Protein AF-A0A4Q0Z5J8-F1 (afdb_monomer_lite)

Sequence (80 aa):
MAGNSQMNENERGIFALSGITGMLIATVLLLSILAFLTINAIGVQQNEAQNFYKINQDLNGLKANSPDNSSQYELVGKVK

Foldseek 3Di:
DDDDPPPDPLCVDCCRCPHVVVVVVVVVVVVVVVVVVVVVVVVVVVQVVQFDKDFPDDPVPDDPDDPCVVVRIDTPRDDD

Secondary structure (DSSP, 8-state):
--------GGG-STTSTTTHHHHHHHHHHHHHHHHHHHHHHHHHHHHHTT--EEE-S-GGG--SS-GGGGGSEEE-----

Structure (mmCIF, N/CA/C/O backbone):
data_AF-A0A4Q0Z5J8-F1
#
_entry.id   AF-A0A4Q0Z5J8-F1
#
loop_
_atom_site.group_PDB
_atom_site.id
_atom_site.type_symbol
_atom_site.label_atom_id
_atom_site.label_alt_id
_atom_site.label_comp_id
_atom_site.label_asym_id
_atom_site.label_entity_id
_atom_site.label_seq_id
_atom_site.pdbx_PDB_ins_code
_atom_site.Cartn_x
_atom_site.Cartn_y
_atom_site.Cartn_z
_atom_site.occupancy
_atom_site.B_iso_or_equiv
_atom_site.auth_seq_id
_atom_site.auth_comp_id
_atom_site.auth_asym_id
_atom_site.auth_atom_id
_atom_site.pdbx_PDB_model_num
ATOM 1 N N . MET A 1 1 ? 38.974 -25.592 -28.010 1.00 49.97 1 MET A N 1
ATOM 2 C CA . MET A 1 1 ? 38.620 -24.533 -28.978 1.00 49.97 1 MET A CA 1
ATOM 3 C C . MET A 1 1 ? 38.284 -23.288 -28.182 1.00 49.97 1 MET A C 1
ATOM 5 O O . MET A 1 1 ? 37.389 -23.352 -27.351 1.00 49.97 1 MET A O 1
ATOM 9 N N . ALA A 1 2 ? 39.065 -22.222 -28.333 1.00 59.72 2 ALA A N 1
ATOM 10 C CA . ALA A 1 2 ? 38.800 -20.964 -27.649 1.00 59.72 2 ALA A CA 1
ATOM 11 C C . ALA A 1 2 ? 37.734 -20.162 -28.411 1.00 59.72 2 ALA A C 1
ATOM 13 O O . ALA A 1 2 ? 37.857 -19.982 -29.617 1.00 59.72 2 ALA A O 1
ATOM 14 N N . GLY A 1 3 ? 36.744 -19.662 -27.668 1.00 58.56 3 GLY A N 1
ATOM 15 C CA . GLY A 1 3 ? 36.171 -18.333 -27.880 1.00 58.56 3 GLY A CA 1
ATOM 16 C C . GLY A 1 3 ? 35.123 -18.175 -28.976 1.00 58.56 3 GLY A C 1
ATOM 17 O O . GLY A 1 3 ? 35.458 -17.823 -30.101 1.00 58.56 3 GLY A O 1
ATOM 18 N N . ASN A 1 4 ? 33.846 -18.276 -28.599 1.00 66.50 4 ASN A N 1
ATOM 19 C CA . ASN A 1 4 ? 32.846 -17.271 -28.980 1.00 66.50 4 ASN A CA 1
ATOM 20 C C . ASN A 1 4 ? 31.544 -17.429 -28.177 1.00 66.50 4 ASN A C 1
ATOM 22 O O . ASN A 1 4 ? 30.502 -17.775 -28.714 1.00 66.50 4 ASN A O 1
ATOM 26 N N . SER A 1 5 ? 31.569 -17.033 -26.902 1.00 69.94 5 SER A N 1
ATOM 27 C CA . SER A 1 5 ? 30.383 -16.362 -26.348 1.00 69.94 5 SER A CA 1
ATOM 28 C C . SER A 1 5 ? 30.445 -14.896 -26.776 1.00 69.94 5 SER A C 1
ATOM 30 O O . SER A 1 5 ? 30.692 -14.013 -25.960 1.00 69.94 5 SER A O 1
ATOM 32 N N . GLN A 1 6 ? 30.349 -14.643 -28.084 1.00 72.31 6 GLN A N 1
ATOM 33 C CA . GLN A 1 6 ? 30.278 -13.279 -28.601 1.00 72.31 6 GLN A CA 1
ATOM 34 C C . GLN A 1 6 ? 28.868 -12.762 -28.316 1.00 72.31 6 GLN A C 1
ATOM 36 O O . GLN A 1 6 ? 27.893 -13.313 -28.824 1.00 72.31 6 GLN A O 1
ATOM 41 N N . ME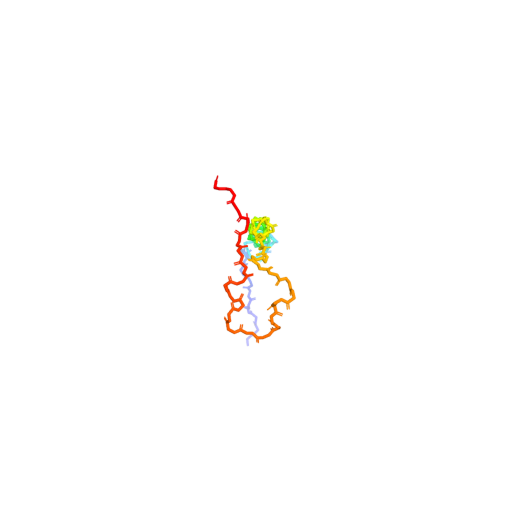T A 1 7 ? 28.765 -11.750 -27.452 1.00 70.44 7 MET A N 1
ATOM 42 C CA . MET A 1 7 ? 27.497 -11.086 -27.149 1.00 70.44 7 MET A CA 1
ATOM 43 C C . MET A 1 7 ? 26.967 -10.419 -28.423 1.00 70.44 7 MET A C 1
ATOM 45 O O . MET A 1 7 ? 27.748 -9.829 -29.163 1.00 70.44 7 MET A O 1
ATOM 49 N N . ASN A 1 8 ? 25.664 -10.533 -28.690 1.00 76.00 8 ASN A N 1
ATOM 50 C CA . ASN A 1 8 ? 25.034 -9.959 -29.880 1.00 76.00 8 AS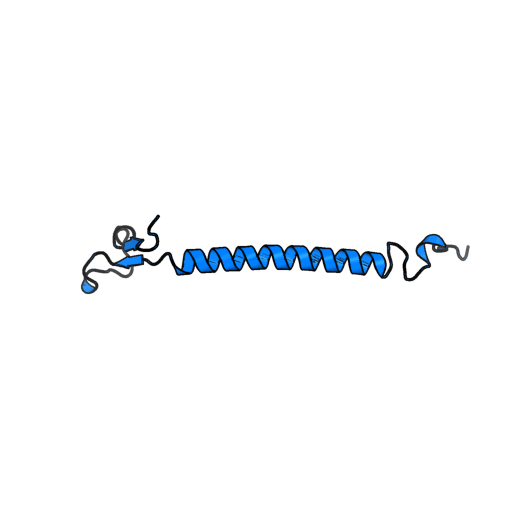N A CA 1
ATOM 51 C C . ASN A 1 8 ? 25.216 -8.432 -29.893 1.00 76.00 8 ASN A C 1
ATOM 53 O O . ASN A 1 8 ? 24.994 -7.776 -28.877 1.00 76.00 8 ASN A O 1
ATOM 57 N N . GLU A 1 9 ? 25.550 -7.838 -31.041 1.00 72.75 9 GLU A N 1
ATOM 58 C CA . GLU A 1 9 ? 25.800 -6.390 -31.134 1.00 72.75 9 GLU A CA 1
ATOM 59 C C . GLU A 1 9 ? 24.569 -5.554 -30.755 1.00 7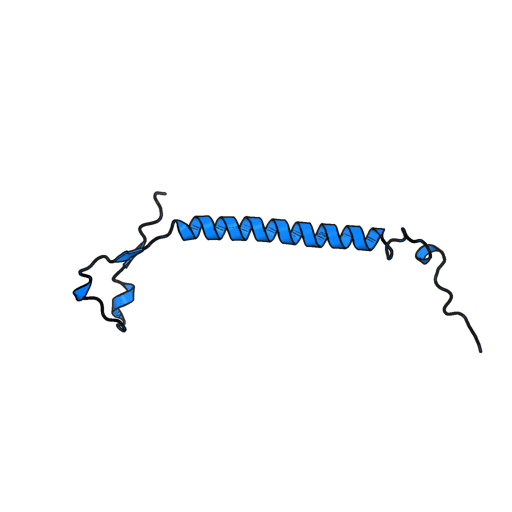2.75 9 GLU A C 1
ATOM 61 O O . GLU A 1 9 ? 24.706 -4.452 -30.226 1.00 72.75 9 GLU A O 1
ATOM 66 N N . ASN A 1 10 ? 23.366 -6.116 -30.926 1.00 69.00 10 ASN A N 1
ATOM 67 C CA . ASN A 1 10 ? 22.103 -5.504 -30.502 1.00 69.00 10 ASN A CA 1
ATOM 68 C C . ASN A 1 10 ? 21.935 -5.435 -28.968 1.00 69.00 10 ASN A C 1
ATOM 70 O O . ASN A 1 10 ? 21.119 -4.664 -28.468 1.00 69.00 10 ASN A O 1
ATOM 74 N N . GLU A 1 11 ? 22.714 -6.215 -28.217 1.00 70.56 11 GLU A N 1
ATOM 75 C CA . GLU A 1 11 ? 22.723 -6.263 -26.748 1.00 70.56 11 GLU A CA 1
ATOM 76 C C . GLU A 1 11 ? 23.889 -5.455 -26.150 1.00 70.56 11 GLU A C 1
ATOM 78 O O . GLU A 1 11 ? 23.989 -5.304 -24.935 1.00 70.56 11 GLU A O 1
ATOM 83 N N . ARG A 1 12 ? 24.775 -4.900 -26.992 1.00 67.88 12 ARG A N 1
ATOM 84 C CA . ARG A 1 12 ? 26.002 -4.192 -26.576 1.00 67.88 12 ARG A CA 1
ATOM 85 C C . ARG A 1 12 ? 25.832 -2.689 -26.338 1.00 67.88 12 ARG A C 1
ATOM 87 O O . ARG A 1 12 ? 26.817 -1.991 -26.108 1.00 67.88 12 ARG A O 1
ATOM 94 N N . GLY A 1 13 ? 24.605 -2.175 -26.365 1.00 71.62 13 GLY A N 1
ATOM 95 C CA . GLY A 1 13 ? 24.305 -0.764 -26.114 1.00 71.62 13 GLY A CA 1
ATOM 96 C C . GLY A 1 13 ? 23.842 -0.495 -24.682 1.00 71.62 13 GLY A C 1
ATOM 97 O O . GLY A 1 13 ? 23.002 -1.213 -24.153 1.00 71.62 13 GLY A O 1
ATOM 98 N N . ILE A 1 14 ? 24.296 0.612 -24.083 1.00 66.38 14 ILE A N 1
ATOM 99 C CA . ILE A 1 14 ? 23.830 1.080 -22.760 1.00 66.38 14 ILE A CA 1
ATOM 100 C C . ILE A 1 14 ? 22.303 1.329 -22.749 1.00 66.38 14 ILE A C 1
ATOM 102 O O . ILE A 1 14 ? 21.651 1.157 -21.720 1.00 66.38 14 ILE A O 1
ATOM 106 N N . PHE A 1 15 ? 21.720 1.670 -23.904 1.00 70.19 15 PHE A N 1
ATOM 107 C CA . PHE A 1 15 ? 20.277 1.863 -24.102 1.00 70.19 15 PHE A CA 1
ATOM 108 C C . PHE A 1 15 ? 19.550 0.658 -24.719 1.00 70.19 15 PHE A C 1
ATOM 110 O O . PHE A 1 15 ? 18.375 0.783 -25.071 1.00 70.19 15 PHE A O 1
ATOM 117 N N . ALA A 1 16 ? 20.206 -0.502 -24.853 1.00 75.25 16 ALA A N 1
ATOM 118 C CA . ALA A 1 16 ? 19.521 -1.735 -25.236 1.00 75.25 16 ALA A CA 1
ATOM 119 C C . ALA A 1 16 ? 18.401 -2.054 -24.227 1.00 75.25 16 ALA A C 1
ATOM 121 O O . ALA A 1 16 ? 18.423 -1.584 -23.086 1.00 75.25 16 ALA A O 1
ATOM 122 N N . LEU A 1 17 ? 17.410 -2.855 -24.627 1.00 71.62 17 LEU A N 1
ATOM 123 C CA . LEU A 1 17 ? 16.267 -3.184 -23.764 1.00 71.62 17 LEU A CA 1
ATOM 124 C C . LEU A 1 17 ? 16.700 -3.859 -22.447 1.00 71.62 17 LEU A C 1
ATOM 126 O O . LEU A 1 17 ? 16.062 -3.657 -21.423 1.00 71.62 17 LEU A O 1
ATOM 130 N N . SER A 1 18 ? 17.811 -4.598 -22.452 1.00 74.25 18 SER A N 1
ATOM 131 C CA . SER A 1 18 ? 18.452 -5.197 -21.272 1.00 74.25 18 SER A CA 1
ATOM 132 C C . SER A 1 18 ? 19.387 -4.246 -20.500 1.00 74.25 18 SER A C 1
ATOM 134 O O . SER A 1 18 ? 19.929 -4.630 -19.467 1.00 74.25 18 SER A O 1
ATOM 136 N N . GLY A 1 19 ? 19.589 -3.019 -20.986 1.00 79.38 19 GLY A N 1
ATOM 137 C CA . GLY A 1 19 ? 20.427 -1.983 -20.381 1.00 79.38 19 GLY A CA 1
ATOM 138 C C . GLY A 1 19 ? 19.643 -0.997 -19.505 1.00 79.38 19 GLY A C 1
ATOM 139 O O . GLY A 1 19 ? 18.673 -1.351 -18.833 1.00 79.38 19 GLY A O 1
ATOM 140 N N . ILE A 1 20 ? 20.043 0.279 -19.522 1.00 84.81 20 ILE A N 1
ATOM 141 C CA . ILE A 1 20 ? 19.448 1.337 -18.683 1.00 84.81 20 ILE A CA 1
ATOM 142 C C . ILE A 1 20 ? 17.961 1.532 -18.995 1.00 84.81 20 ILE A C 1
ATOM 144 O O . ILE A 1 20 ? 17.169 1.772 -18.089 1.00 84.81 20 ILE A O 1
ATOM 148 N N . THR A 1 21 ? 17.556 1.377 -20.255 1.00 85.38 21 THR A N 1
ATOM 149 C CA . THR A 1 21 ? 16.150 1.492 -20.662 1.00 85.38 21 THR A CA 1
ATOM 150 C C . THR A 1 21 ? 15.271 0.467 -19.937 1.00 85.38 21 THR A C 1
ATOM 152 O O . THR A 1 21 ? 14.237 0.834 -19.381 1.00 85.38 21 THR A O 1
ATOM 155 N N . GLY A 1 22 ? 15.700 -0.799 -19.869 1.00 85.81 22 GLY A N 1
ATOM 156 C CA . GLY A 1 22 ? 14.987 -1.847 -19.130 1.00 85.81 22 GLY A CA 1
ATOM 157 C C . GLY A 1 22 ? 14.957 -1.589 -17.628 1.00 85.81 22 GLY A C 1
ATOM 158 O O . GLY A 1 22 ? 13.911 -1.751 -16.998 1.00 85.81 22 GLY A O 1
ATOM 159 N N . MET A 1 23 ? 16.071 -1.106 -17.067 1.00 89.25 23 MET A N 1
ATOM 160 C CA . MET A 1 23 ? 16.128 -0.688 -15.665 1.00 89.25 23 MET A CA 1
ATOM 161 C C . MET A 1 23 ? 15.113 0.426 -15.372 1.00 89.25 23 MET A C 1
ATOM 163 O O . MET A 1 23 ? 14.375 0.317 -14.398 1.00 89.25 23 MET A O 1
ATOM 167 N N . LEU A 1 24 ? 15.037 1.467 -16.208 1.00 92.31 24 LEU A N 1
ATOM 168 C CA . LEU A 1 24 ? 14.107 2.585 -16.020 1.00 92.31 24 LEU A CA 1
ATOM 169 C C . LEU A 1 24 ? 12.641 2.149 -16.124 1.00 92.31 24 LEU A C 1
ATOM 171 O O . LEU A 1 24 ? 11.805 2.600 -15.345 1.00 92.31 24 LEU A O 1
ATOM 175 N N . ILE A 1 25 ? 12.320 1.243 -17.049 1.00 92.19 25 ILE A N 1
ATOM 176 C CA . ILE A 1 25 ? 10.967 0.679 -17.144 1.00 92.19 25 ILE A CA 1
ATOM 177 C C . ILE A 1 25 ? 10.632 -0.101 -15.866 1.00 92.19 25 ILE A C 1
ATOM 179 O O . ILE A 1 25 ? 9.559 0.087 -15.290 1.00 92.19 25 ILE A O 1
ATOM 183 N N . ALA A 1 26 ? 11.556 -0.938 -15.388 1.00 92.25 26 ALA A N 1
ATOM 184 C CA . ALA A 1 26 ? 11.358 -1.719 -14.173 1.00 92.25 26 ALA A CA 1
ATOM 185 C C . ALA A 1 26 ? 11.194 -0.829 -12.928 1.00 92.25 26 ALA A C 1
ATOM 187 O O . ALA A 1 26 ? 10.316 -1.087 -12.104 1.00 92.25 26 ALA A O 1
ATOM 188 N N . THR A 1 27 ? 11.983 0.240 -12.790 1.00 95.62 27 THR A N 1
ATOM 189 C CA . THR A 1 27 ? 11.867 1.157 -11.647 1.00 95.62 27 THR A CA 1
ATOM 190 C C . THR A 1 27 ? 10.550 1.923 -11.663 1.00 95.62 27 THR A C 1
ATOM 192 O O . THR A 1 27 ? 9.896 2.011 -10.625 1.00 95.62 27 THR A O 1
ATOM 195 N N . VAL A 1 28 ? 10.109 2.420 -12.823 1.00 97.69 28 VAL A N 1
ATOM 196 C CA . VAL A 1 28 ? 8.801 3.080 -12.956 1.00 97.69 28 VAL A CA 1
ATOM 197 C C . VAL A 1 28 ? 7.668 2.111 -12.621 1.00 97.69 28 VAL A C 1
ATOM 199 O O . VAL A 1 28 ? 6.749 2.485 -11.890 1.00 97.69 28 VAL A O 1
ATOM 202 N N . LEU A 1 29 ? 7.749 0.856 -13.076 1.00 97.88 29 LEU A N 1
ATOM 203 C CA . LEU A 1 29 ? 6.759 -0.165 -12.744 1.00 97.88 29 LEU A CA 1
ATOM 204 C C . LEU A 1 29 ? 6.687 -0.397 -11.227 1.00 97.88 29 LEU A C 1
ATOM 206 O O . LEU A 1 29 ? 5.601 -0.325 -10.652 1.00 97.88 29 LEU A O 1
ATOM 210 N N . LEU A 1 30 ? 7.828 -0.592 -10.561 1.00 98.31 30 LEU A N 1
ATOM 211 C CA . LEU A 1 30 ? 7.873 -0.782 -9.108 1.00 98.31 30 LEU A CA 1
ATOM 212 C C . LEU A 1 30 ? 7.328 0.433 -8.343 1.00 98.31 30 LEU A C 1
ATOM 214 O O . LEU A 1 30 ? 6.545 0.264 -7.409 1.00 98.31 30 LEU A O 1
ATOM 218 N N . LEU A 1 31 ? 7.682 1.654 -8.756 1.00 98.56 31 LEU A N 1
ATOM 219 C CA . LEU A 1 31 ? 7.181 2.882 -8.131 1.00 98.56 31 LEU A CA 1
ATOM 220 C C . LEU A 1 31 ? 5.676 3.071 -8.344 1.00 98.56 31 LEU A C 1
ATOM 222 O O . LEU A 1 31 ? 4.987 3.516 -7.429 1.00 98.56 31 LEU A O 1
ATOM 226 N N . SER A 1 32 ? 5.151 2.701 -9.514 1.00 98.69 32 SER A N 1
ATOM 227 C CA . SER A 1 32 ? 3.712 2.767 -9.784 1.00 98.69 32 SER A CA 1
ATOM 228 C C . SER A 1 32 ? 2.921 1.812 -8.883 1.00 98.69 32 SER A C 1
ATOM 230 O O . SER A 1 32 ? 1.921 2.217 -8.287 1.00 98.69 32 SER A O 1
ATOM 232 N N . ILE A 1 33 ? 3.418 0.582 -8.701 1.00 98.56 33 ILE A N 1
ATOM 233 C CA . ILE A 1 33 ? 2.832 -0.408 -7.790 1.00 98.56 33 ILE A CA 1
ATOM 234 C C . ILE A 1 33 ? 2.896 0.109 -6.350 1.00 98.56 33 ILE A C 1
ATOM 236 O O . ILE A 1 33 ? 1.891 0.079 -5.641 1.00 98.56 33 ILE A O 1
ATOM 240 N N . LEU A 1 34 ? 4.049 0.636 -5.927 1.00 98.38 34 LEU A N 1
ATOM 241 C CA . LEU A 1 34 ? 4.225 1.206 -4.592 1.00 98.38 34 LEU A CA 1
ATOM 242 C C . LEU A 1 34 ? 3.238 2.349 -4.324 1.00 98.38 34 LEU A C 1
ATOM 244 O O . LEU A 1 34 ? 2.576 2.355 -3.285 1.00 98.38 34 LEU A O 1
ATOM 248 N N . ALA A 1 35 ? 3.114 3.302 -5.251 1.00 98.62 35 ALA A N 1
ATOM 249 C CA . ALA A 1 35 ? 2.205 4.435 -5.112 1.00 98.62 35 ALA A CA 1
ATOM 250 C C . ALA A 1 35 ? 0.744 3.973 -5.015 1.00 98.62 35 ALA A C 1
ATOM 252 O O . ALA A 1 35 ? 0.021 4.401 -4.113 1.00 98.62 35 ALA A O 1
ATOM 253 N N . PHE A 1 36 ? 0.332 3.048 -5.889 1.00 98.50 36 PHE A N 1
ATOM 254 C CA . PHE A 1 36 ? -1.009 2.471 -5.861 1.00 98.50 36 PHE A CA 1
ATOM 255 C C . PHE A 1 36 ? -1.314 1.806 -4.513 1.00 98.50 36 PHE A C 1
ATOM 257 O O . PHE A 1 36 ? -2.332 2.113 -3.888 1.00 98.50 36 PHE A O 1
ATOM 264 N N . LEU A 1 37 ? -0.426 0.934 -4.028 1.00 98.62 37 LEU A N 1
ATOM 265 C CA . LEU A 1 37 ? -0.620 0.243 -2.752 1.00 98.62 37 LEU A CA 1
ATOM 266 C C . LEU A 1 37 ? -0.636 1.219 -1.569 1.00 98.62 37 LEU A C 1
ATOM 268 O O . LEU A 1 37 ? -1.452 1.063 -0.664 1.00 98.62 37 LEU A O 1
ATOM 272 N N . THR A 1 38 ? 0.206 2.254 -1.599 1.00 98.50 38 THR A N 1
ATOM 273 C CA . THR A 1 38 ? 0.283 3.266 -0.534 1.00 98.50 38 THR A CA 1
ATOM 274 C C . THR A 1 38 ? -1.013 4.066 -0.422 1.00 98.50 38 THR A C 1
ATOM 276 O O . THR A 1 38 ? -1.534 4.232 0.678 1.00 98.50 38 THR A O 1
ATOM 279 N N . ILE A 1 39 ? -1.577 4.518 -1.547 1.00 98.50 39 ILE A N 1
ATOM 280 C CA . ILE A 1 39 ? -2.846 5.265 -1.555 1.00 98.50 39 ILE A CA 1
ATOM 281 C C . ILE A 1 39 ? -3.983 4.400 -0.996 1.00 98.50 39 ILE A C 1
ATOM 283 O O . ILE A 1 39 ? -4.746 4.863 -0.149 1.00 98.50 39 ILE A O 1
ATOM 287 N N . ASN A 1 40 ? -4.070 3.134 -1.418 1.00 98.00 40 ASN A N 1
ATOM 288 C CA . ASN A 1 40 ? -5.083 2.209 -0.905 1.00 9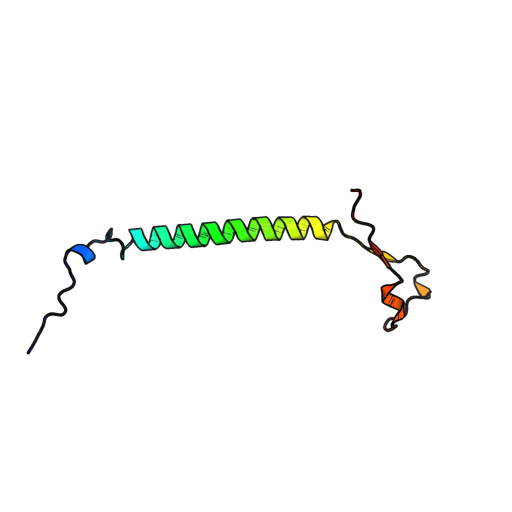8.00 40 ASN A CA 1
ATOM 289 C C . ASN A 1 40 ? -4.911 1.954 0.600 1.00 98.00 40 ASN A C 1
ATOM 291 O O . ASN A 1 40 ? -5.892 1.985 1.342 1.00 98.00 40 ASN A O 1
ATOM 295 N N . ALA A 1 41 ? -3.675 1.754 1.065 1.00 97.88 41 ALA A N 1
ATOM 296 C CA . ALA A 1 41 ? -3.385 1.547 2.480 1.00 97.88 41 ALA A CA 1
ATOM 297 C C . ALA A 1 41 ? -3.796 2.757 3.329 1.00 97.88 41 ALA A C 1
ATOM 299 O O . ALA A 1 41 ? -4.454 2.583 4.353 1.00 97.88 41 ALA A O 1
ATOM 300 N N . ILE A 1 42 ? -3.469 3.975 2.886 1.00 97.38 42 ILE A N 1
ATOM 301 C CA . ILE A 1 42 ? -3.878 5.209 3.569 1.00 97.38 42 ILE A CA 1
ATOM 302 C C . ILE A 1 42 ? -5.405 5.336 3.581 1.00 97.38 42 ILE A C 1
ATOM 304 O O . ILE A 1 42 ? -5.970 5.659 4.621 1.00 97.38 42 ILE A O 1
ATOM 308 N N . GLY A 1 43 ? -6.086 5.040 2.469 1.00 95.12 43 GLY A N 1
ATOM 309 C CA . GLY A 1 43 ? -7.549 5.088 2.399 1.00 95.12 43 GLY A CA 1
ATOM 310 C C . GLY A 1 43 ? -8.224 4.131 3.387 1.00 95.12 43 GLY A C 1
ATOM 311 O O . GLY A 1 43 ? -9.143 4.528 4.104 1.00 95.12 43 GLY A O 1
ATOM 312 N N . VAL A 1 44 ? -7.728 2.894 3.490 1.00 94.38 44 VAL A N 1
ATOM 313 C CA . VAL A 1 44 ? -8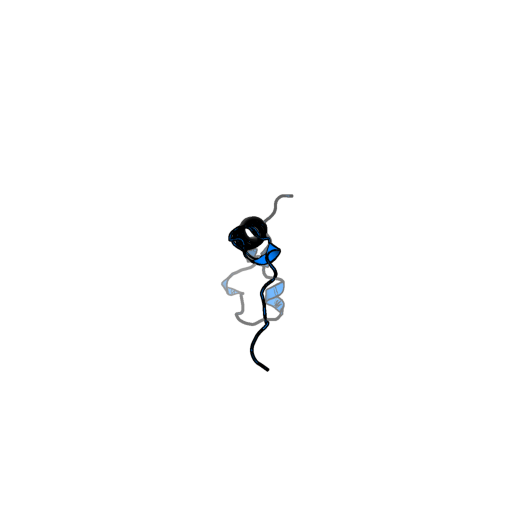.206 1.927 4.492 1.00 94.38 44 VAL A CA 1
ATOM 314 C C . VAL A 1 44 ? -7.908 2.424 5.905 1.00 94.38 44 VAL A C 1
ATOM 316 O O . VAL A 1 44 ? -8.805 2.431 6.740 1.00 94.38 44 VAL A O 1
ATOM 319 N N . GLN A 1 45 ? -6.688 2.900 6.171 1.00 92.94 45 GLN A N 1
ATOM 320 C CA . GLN A 1 45 ? -6.323 3.434 7.486 1.00 92.94 45 GLN A CA 1
ATOM 321 C C . GLN A 1 45 ? -7.217 4.610 7.896 1.00 92.94 45 GLN A C 1
ATOM 323 O O . GLN A 1 45 ? -7.653 4.658 9.038 1.00 92.94 45 GLN A O 1
ATOM 328 N N . GLN A 1 46 ? -7.535 5.525 6.978 1.00 90.44 46 GLN A N 1
ATOM 329 C CA . GLN A 1 46 ? -8.441 6.645 7.237 1.00 90.44 46 GLN A CA 1
ATOM 330 C C . GLN A 1 46 ? -9.878 6.183 7.508 1.00 90.44 46 GLN A C 1
ATOM 332 O O . GLN A 1 46 ? -10.519 6.717 8.410 1.00 90.44 46 GLN A O 1
ATOM 337 N N . ASN A 1 47 ? -10.378 5.193 6.761 1.00 87.25 47 ASN A N 1
ATOM 338 C CA . ASN A 1 47 ? -11.718 4.639 6.967 1.00 87.25 47 ASN A CA 1
ATOM 339 C C . ASN A 1 47 ? -11.826 3.912 8.316 1.00 87.25 47 ASN A C 1
ATOM 341 O O . ASN A 1 47 ? -12.754 4.171 9.076 1.00 87.25 47 ASN A O 1
ATOM 345 N N . GLU A 1 48 ? -10.862 3.050 8.646 1.00 86.94 48 GLU A N 1
ATOM 346 C CA . GLU A 1 48 ? -10.865 2.307 9.913 1.00 86.94 48 GLU A CA 1
ATOM 347 C C . GLU A 1 48 ? -10.565 3.195 11.119 1.00 86.94 48 GLU A C 1
ATOM 349 O O . GLU A 1 48 ? -11.140 2.996 12.186 1.00 86.94 48 GLU A O 1
ATOM 354 N N . ALA A 1 49 ? -9.752 4.240 10.946 1.00 85.38 49 ALA A N 1
ATOM 355 C CA . ALA A 1 49 ? -9.557 5.252 11.975 1.00 85.38 49 ALA A CA 1
ATOM 356 C C . ALA A 1 49 ? -10.835 6.035 12.289 1.00 85.38 49 ALA A C 1
ATOM 358 O O . ALA A 1 49 ? -10.837 6.756 13.270 1.00 85.38 49 ALA A O 1
ATOM 359 N N . GLN A 1 50 ? -11.902 5.935 11.491 1.00 83.75 50 GLN A N 1
ATOM 360 C CA . GLN A 1 50 ? -13.213 6.496 11.826 1.00 83.75 50 GLN A CA 1
ATOM 361 C C . GLN A 1 50 ? -14.184 5.442 12.379 1.00 83.75 50 GLN A C 1
ATOM 363 O O . GLN A 1 50 ? -15.212 5.809 12.949 1.00 83.75 50 GLN A O 1
ATOM 368 N N . ASN A 1 51 ? -13.859 4.150 12.268 1.00 83.56 51 ASN A N 1
ATOM 369 C CA . ASN A 1 51 ? -14.674 3.024 12.730 1.00 83.56 51 ASN A CA 1
ATOM 370 C C . ASN A 1 51 ? -14.407 2.706 14.211 1.00 83.56 51 ASN A C 1
ATOM 372 O O . ASN A 1 51 ? -13.918 1.636 14.570 1.00 83.56 51 ASN A O 1
ATOM 376 N N . PHE A 1 52 ? -14.725 3.648 15.097 1.00 83.25 52 PHE A N 1
ATOM 377 C CA . PHE A 1 52 ? -14.550 3.456 16.538 1.00 83.25 52 PHE A CA 1
ATOM 378 C C . PHE A 1 52 ? -15.659 2.599 17.159 1.00 83.25 52 PHE A C 1
ATOM 380 O O . PHE A 1 52 ? -16.797 2.584 16.679 1.00 83.25 52 PHE A O 1
ATOM 387 N N . TYR A 1 53 ? -15.343 1.949 18.280 1.00 84.75 53 TYR A N 1
ATOM 388 C CA . TYR A 1 53 ? -16.308 1.251 19.128 1.00 84.75 53 TYR A CA 1
ATOM 389 C C . TYR A 1 53 ? -16.587 2.043 20.414 1.00 84.75 53 TYR A C 1
ATOM 391 O O . TYR A 1 53 ? -15.714 2.754 20.915 1.00 84.75 53 TYR A O 1
ATOM 399 N N . LYS A 1 54 ? -17.790 1.892 20.973 1.00 85.69 54 LYS A N 1
ATOM 400 C CA . LYS A 1 54 ? -18.105 2.284 22.354 1.00 85.69 54 LYS A CA 1
ATOM 401 C C . LYS A 1 54 ? -18.542 1.063 23.147 1.00 85.69 54 LYS A C 1
ATOM 403 O O . LYS A 1 54 ? -19.183 0.168 22.603 1.00 85.69 54 LYS A O 1
ATOM 408 N N . ILE A 1 55 ? -18.185 1.038 24.427 1.00 87.50 55 ILE A N 1
ATOM 409 C CA . ILE A 1 55 ? -18.736 0.072 25.377 1.00 87.50 55 ILE A CA 1
ATOM 410 C C . ILE A 1 55 ? -20.186 0.482 25.648 1.00 87.50 55 ILE A C 1
ATOM 412 O O . ILE A 1 55 ? -20.448 1.635 25.986 1.00 87.50 55 ILE A O 1
ATOM 416 N N . ASN A 1 56 ? -21.119 -0.452 25.494 1.00 84.69 56 ASN A N 1
ATOM 417 C CA . ASN A 1 56 ? -22.562 -0.227 25.644 1.00 84.69 56 ASN A CA 1
ATOM 418 C C . ASN A 1 56 ? -23.103 -0.707 27.010 1.00 84.69 56 ASN A C 1
ATOM 420 O O . ASN A 1 56 ? -24.293 -0.983 27.148 1.00 84.69 56 ASN A O 1
ATOM 424 N N . GLN A 1 57 ? -22.236 -0.794 28.023 1.00 83.81 57 GLN A N 1
ATOM 425 C CA . GLN A 1 57 ? -22.559 -1.207 29.392 1.00 83.81 57 GLN A CA 1
ATOM 426 C C . GLN A 1 57 ? -21.658 -0.511 30.430 1.00 83.81 57 GLN A C 1
ATOM 428 O O . GLN A 1 57 ? -20.755 0.249 30.078 1.00 83.81 57 GLN A O 1
ATOM 433 N N . ASP A 1 58 ? -21.883 -0.799 31.715 1.00 84.94 58 ASP A N 1
ATOM 434 C CA . ASP A 1 58 ? -21.019 -0.335 32.805 1.00 84.94 58 ASP A CA 1
ATOM 435 C C . ASP A 1 58 ? -19.600 -0.925 32.697 1.00 84.94 58 ASP A C 1
ATOM 437 O O . ASP A 1 58 ? -19.419 -2.134 32.528 1.00 84.94 58 ASP A O 1
ATOM 441 N N . LEU A 1 59 ? -18.580 -0.072 32.846 1.00 82.81 59 LEU A N 1
ATOM 442 C CA . LEU A 1 59 ? -17.177 -0.468 32.728 1.00 82.81 59 LEU A CA 1
ATOM 443 C C . LEU A 1 59 ? -16.758 -1.449 33.828 1.00 82.81 59 LEU A C 1
ATOM 445 O O . LEU A 1 59 ? -15.918 -2.312 33.580 1.00 82.81 59 LEU A O 1
ATOM 449 N N . ASN A 1 60 ? -17.353 -1.360 35.021 1.00 85.44 60 ASN A N 1
ATOM 450 C CA . ASN A 1 60 ? -17.038 -2.271 36.127 1.00 85.44 60 ASN A CA 1
ATOM 451 C C . ASN A 1 60 ? -17.599 -3.688 35.908 1.00 85.44 60 ASN A C 1
ATOM 453 O O . ASN A 1 60 ? -17.178 -4.628 36.582 1.00 85.44 60 ASN A O 1
ATOM 457 N N . GLY A 1 61 ? -18.534 -3.850 34.965 1.00 80.75 61 GLY A N 1
ATOM 458 C CA . GLY A 1 61 ? -19.098 -5.141 34.568 1.00 80.75 61 GLY A CA 1
ATOM 459 C C . GLY A 1 61 ? -18.280 -5.879 33.504 1.00 80.75 61 GLY A C 1
ATOM 460 O O . GLY A 1 61 ? -18.532 -7.060 33.249 1.00 80.75 61 GLY A O 1
ATOM 461 N N . LEU A 1 62 ? -17.291 -5.218 32.889 1.00 83.62 62 LEU A N 1
ATOM 462 C CA . LEU A 1 62 ? -16.431 -5.829 31.878 1.00 83.62 62 LEU A CA 1
ATOM 463 C C . LEU A 1 62 ? -15.518 -6.880 32.507 1.00 83.62 62 LEU A C 1
ATOM 465 O O . LEU A 1 62 ? -14.764 -6.620 33.445 1.00 83.62 62 LEU A O 1
ATOM 469 N N . LYS A 1 63 ? -15.537 -8.081 31.934 1.00 86.94 63 LYS A N 1
ATOM 470 C CA . LYS A 1 63 ? -14.626 -9.162 32.309 1.00 86.94 63 LYS A CA 1
ATOM 471 C C . LYS A 1 63 ? -13.494 -9.233 31.295 1.00 86.94 63 LYS A C 1
ATOM 473 O O . LYS A 1 63 ? -13.741 -9.201 30.096 1.00 86.94 63 LYS A O 1
ATOM 478 N N . ALA A 1 64 ? -12.256 -9.396 31.758 1.00 85.12 64 ALA A N 1
ATOM 479 C CA . ALA A 1 64 ? -11.094 -9.488 30.868 1.00 85.12 64 ALA A CA 1
ATOM 480 C C . ALA A 1 64 ? -11.174 -10.682 29.892 1.00 85.12 64 ALA A C 1
ATOM 482 O O . ALA A 1 64 ? -10.718 -10.584 28.759 1.00 85.12 64 ALA A O 1
ATOM 483 N N . ASN A 1 65 ? -11.787 -11.792 30.313 1.00 87.81 65 ASN A N 1
ATOM 484 C CA . ASN A 1 65 ? -12.028 -12.962 29.474 1.00 87.81 65 ASN A CA 1
ATOM 485 C C . ASN A 1 65 ? -13.455 -13.479 29.703 1.00 87.81 65 ASN A C 1
ATOM 487 O O . ASN A 1 65 ? -13.748 -14.050 30.754 1.00 87.81 65 ASN A O 1
ATOM 491 N N . SER A 1 66 ? -14.345 -13.238 28.742 1.00 88.12 66 SER A N 1
ATOM 492 C CA . SER A 1 66 ? -15.719 -13.743 28.748 1.00 88.12 66 SER A CA 1
ATOM 493 C C . SER A 1 66 ? -16.214 -13.939 27.313 1.00 88.12 66 SER A C 1
ATOM 495 O O . SER A 1 66 ? -15.956 -13.067 26.477 1.00 88.12 66 SER A O 1
ATOM 497 N N . PRO A 1 67 ? -16.958 -15.022 27.012 1.00 86.31 67 PRO A N 1
ATOM 498 C CA . PRO A 1 67 ? -17.600 -15.194 25.705 1.00 86.31 67 PRO A CA 1
ATOM 499 C C . PRO A 1 67 ? -18.596 -14.064 25.386 1.00 86.31 67 PRO A C 1
ATOM 501 O O . PRO A 1 67 ? -18.779 -13.706 24.221 1.00 86.31 67 PRO A O 1
ATOM 504 N N . ASP A 1 68 ? -19.166 -13.441 26.419 1.00 88.19 68 ASP A N 1
ATOM 505 C CA . ASP A 1 68 ? -20.167 -12.382 26.276 1.00 88.19 68 ASP A CA 1
ATOM 506 C C . ASP A 1 68 ? -19.569 -11.044 25.812 1.00 88.19 68 ASP A C 1
ATOM 508 O O . ASP A 1 68 ? -20.310 -10.182 25.346 1.00 88.19 68 ASP A O 1
ATOM 512 N N . ASN A 1 69 ? -18.241 -10.857 25.890 1.00 83.75 69 ASN A N 1
ATOM 513 C CA . ASN A 1 69 ? -17.572 -9.588 25.558 1.00 83.75 69 ASN A CA 1
ATOM 514 C C . ASN A 1 69 ? -17.855 -9.105 24.128 1.00 83.75 69 ASN A C 1
ATOM 516 O O . ASN A 1 69 ? -17.852 -7.903 23.874 1.00 83.75 69 ASN A O 1
ATOM 520 N N . SER A 1 70 ? -18.135 -10.027 23.204 1.00 84.12 70 SER A N 1
ATOM 521 C CA . SER A 1 70 ? -18.488 -9.705 21.816 1.00 84.12 70 SER A CA 1
ATOM 522 C C . SER A 1 70 ? -19.766 -8.867 21.678 1.00 84.12 70 SER A C 1
ATOM 524 O O . SER A 1 70 ? -19.912 -8.156 20.691 1.00 84.12 70 SER A O 1
ATOM 526 N N . SER A 1 71 ? -20.671 -8.925 22.661 1.00 87.25 71 SER A N 1
ATOM 527 C CA . SER A 1 71 ? -21.942 -8.180 22.666 1.00 87.25 71 SER A CA 1
ATOM 528 C C . SER A 1 71 ? -21.869 -6.860 23.446 1.00 87.25 71 SER A C 1
ATOM 530 O O . SER A 1 71 ? -22.833 -6.096 23.460 1.00 87.25 71 SER A O 1
ATOM 532 N N . GLN A 1 72 ? -20.731 -6.592 24.094 1.00 88.31 72 GLN A N 1
ATOM 533 C CA . GLN A 1 72 ? -20.538 -5.478 25.031 1.00 88.31 72 GLN A CA 1
ATOM 534 C C . GLN A 1 72 ? -19.905 -4.236 24.389 1.00 88.31 72 GLN A C 1
ATOM 536 O O . GLN A 1 72 ? -19.414 -3.335 25.077 1.00 88.31 72 GLN A O 1
ATOM 541 N N . TYR A 1 73 ? -19.882 -4.199 23.059 1.00 86.38 73 TYR A N 1
ATOM 542 C CA . TYR A 1 73 ? -19.475 -3.036 22.297 1.00 86.38 73 TYR A CA 1
ATOM 543 C C . TYR A 1 73 ? -20.428 -2.817 21.128 1.00 86.38 73 TYR A C 1
ATOM 545 O O . TYR A 1 73 ? -21.053 -3.742 20.612 1.00 86.38 73 TYR A O 1
ATOM 553 N N . GLU A 1 74 ? -20.506 -1.574 20.682 1.00 85.81 74 GLU A N 1
ATOM 554 C CA . GLU A 1 74 ? -21.203 -1.196 19.462 1.00 85.81 74 GLU A CA 1
ATOM 555 C C . GLU A 1 74 ? -20.281 -0.319 18.610 1.00 85.81 74 GLU A C 1
ATOM 557 O O . GLU A 1 74 ? -19.526 0.514 19.123 1.00 85.81 74 GLU A O 1
ATOM 562 N N . LEU A 1 75 ? -20.317 -0.529 17.297 1.00 84.25 75 LEU A N 1
ATOM 563 C CA . LEU A 1 75 ? -19.584 0.296 16.344 1.00 84.25 75 LEU A CA 1
ATOM 564 C C . LEU A 1 75 ? -20.322 1.629 16.190 1.00 84.25 75 LEU A C 1
ATOM 566 O O . LEU A 1 75 ? -21.506 1.659 15.864 1.00 84.25 75 LEU A O 1
ATOM 570 N N . VAL A 1 76 ? -19.623 2.731 16.442 1.00 80.81 76 VAL A N 1
ATOM 571 C CA . VAL A 1 76 ? -20.181 4.098 16.397 1.00 80.81 76 VAL A CA 1
ATOM 572 C C . VAL A 1 76 ? -19.776 4.811 15.111 1.00 80.81 76 VAL A C 1
ATOM 574 O O . VAL A 1 76 ? -20.435 5.751 14.669 1.00 80.81 76 VAL A O 1
ATOM 577 N N . GLY A 1 77 ? -18.696 4.345 14.485 1.00 72.31 77 GLY A N 1
ATOM 578 C CA . GLY A 1 77 ? -18.209 4.860 13.218 1.00 72.31 77 GLY A CA 1
ATOM 579 C C . GLY A 1 77 ? -18.997 4.343 12.022 1.00 72.31 77 GLY A C 1
ATOM 580 O O . GLY A 1 77 ? -18.683 3.291 11.480 1.00 72.31 77 GLY A O 1
ATOM 581 N N . LYS A 1 78 ? -20.048 5.081 11.655 1.00 59.31 78 LYS A N 1
ATOM 582 C CA . LYS A 1 78 ? -20.391 5.556 10.298 1.00 59.31 78 LYS A CA 1
ATOM 583 C C . LYS A 1 78 ? -21.818 6.107 10.311 1.00 59.31 78 LYS A C 1
ATOM 585 O O . LYS A 1 78 ? -22.785 5.356 10.419 1.00 59.31 78 LYS A O 1
ATOM 590 N N . VAL A 1 79 ? -21.949 7.420 10.114 1.00 59.72 79 VAL A N 1
ATOM 591 C CA . VAL A 1 79 ? -23.145 7.969 9.459 1.00 59.72 79 VAL A CA 1
ATOM 592 C C . VAL A 1 79 ? -23.012 7.578 7.986 1.00 59.72 79 VAL A C 1
ATOM 594 O O . VAL A 1 79 ? -21.961 7.822 7.394 1.00 59.72 79 VAL A O 1
ATOM 597 N N . LYS A 1 80 ? -24.011 6.866 7.456 1.00 55.47 80 LYS A N 1
ATOM 598 C CA . LYS A 1 80 ? -24.081 6.481 6.038 1.00 55.47 80 LYS A CA 1
ATOM 599 C C . LYS A 1 80 ? -24.010 7.692 5.117 1.00 55.47 80 LYS A C 1
ATOM 601 O O . LYS A 1 80 ? -24.621 8.722 5.476 1.00 55.47 80 LYS A O 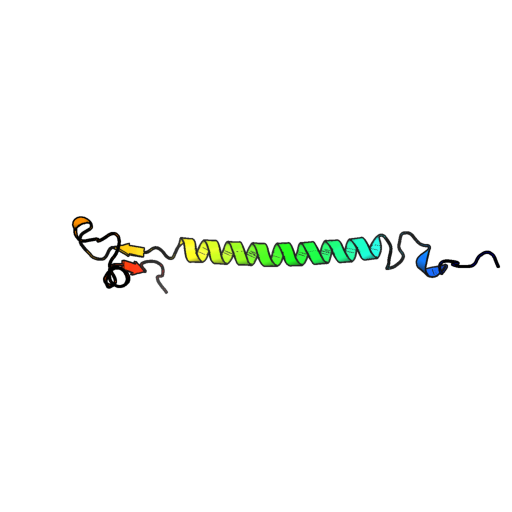1
#

pLDDT: mean 83.51, std 11.81, range [49.97, 98.69]

Radius of gyration: 28.84 Å; chains: 1; bounding box: 63×32×67 Å